Protein 6KJK (pdb70)

Organism: Porphyromonas gingivalis (strain ATCC 33277 / DSM 20709 / CIP 103683 / JCM 12257 / NCTC 11834 / 2561) (NCBI:txid431947)

Radius of gyration: 14.87 Å; Cα contacts (8 Å, |Δi|>4): 367; chains: 1; bounding box: 41×25×34 Å

Solvent-accessible surface area: 6978 Å² total; per-residue (Å²): 151,13,25,4,67,36,68,139,47,102,30,142,92,90,16,81,20,71,30,88,78,73,96,81,132,135,48,60,2,63,2,67,0,134,10,52,0,20,2,95,42,110,95,81,54,52,0,22,0,51,12,61,127,91,112,57,68,81,100,5,72,2,28,0,18,1,50,101,84,37,135,87,62,56,34,60,7,46,73,14,122,3,26,56,173,21,43,87,4,12,2,76,0,37,4,62,65,37,155,130,9,26,53,0,20,3,7,1,3,0,11,36,87,91,17,35,134,68,52,80,56,3,15,0,36,1,32,0,71,0,89,74,14,92

Structure (mmCIF, N/CA/C/O backbone):
data_6KJK
#
_entry.id   6KJK
#
_cell.length_a   67.300
_cell.length_b   43.220
_cell.length_c   48.590
_cell.angle_alpha   90.000
_cell.angle_beta   108.520
_cell.angle_gamma   90.000
#
_symmetry.space_group_name_H-M   'C 1 2 1'
#
loop_
_entity.id
_entity.type
_entity.pdbx_description
1 polymer 'N-terminal domain of PorA (28-171)'
2 water water
#
loop_
_atom_site.group_PDB
_atom_site.id
_atom_site.type_symbol
_atom_site.label_atom_id
_atom_site.label_alt_id
_atom_site.label_comp_id
_atom_site.label_asym_id
_atom_site.label_entity_id
_atom_site.label_seq_id
_atom_site.pdbx_PDB_ins_code
_atom_site.Cartn_x
_atom_site.Cartn_y
_atom_site.Cartn_z
_atom_site.occupancy
_atom_site.B_iso_or_equiv
_atom_site.auth_seq_id
_atom_site.auth_comp_id
_atom_site.auth_asym_id
_atom_site.auth_atom_id
_atom_site.pdbx_PDB_model_num
ATOM 1 N N . GLN A 1 4 ? 0.93342 13.85476 22.90568 1.000 22.58304 28 GLN A N 1
ATOM 2 C CA . GLN A 1 4 ? 1.17789 14.82446 21.83551 1.000 22.54044 28 GLN A CA 1
ATOM 3 C C . GLN A 1 4 ? 2.32956 15.77550 22.14392 1.000 16.82390 28 GLN A C 1
ATOM 4 O O . GLN A 1 4 ? 2.87763 16.38487 21.24685 1.000 18.61193 28 GLN A O 1
ATOM 10 N N . VAL A 1 5 ? 2.72130 15.89483 23.40969 1.000 15.94254 29 VAL A N 1
ATOM 11 C CA . VAL A 1 5 ? 3.87802 16.70238 23.79591 1.000 13.47640 29 VAL A CA 1
ATOM 12 C C . VAL A 1 5 ? 5.00600 15.74582 24.12733 1.000 12.23157 29 VAL A C 1
ATOM 13 O O . VAL A 1 5 ? 4.81461 14.81327 24.92254 1.000 15.53729 29 VAL A O 1
ATOM 17 N N . VAL A 1 6 ? 6.16701 15.95174 23.51589 1.000 12.14794 30 VAL A N 1
ATOM 18 C CA . VAL A 1 6 ? 7.32879 15.10105 23.72286 1.000 11.39402 30 VAL A CA 1
ATOM 19 C C . VAL A 1 6 ? 8.54471 15.96031 24.02796 1.000 11.71087 30 VAL A C 1
ATOM 20 O O . VAL A 1 6 ? 8.58267 17.16385 23.73934 1.000 11.41075 30 VAL A O 1
ATOM 24 N N . ILE A 1 7 ? 9.55276 15.31827 24.59465 1.000 9.95559 31 ILE A N 1
ATOM 25 C CA . ILE A 1 7 ? 10.86423 15.91096 24.79814 1.000 10.50428 31 ILE A CA 1
ATOM 26 C C . ILE A 1 7 ? 11.83264 15.20648 23.86588 1.000 11.41135 31 ILE A C 1
ATOM 27 O O . ILE A 1 7 ? 11.81112 13.97176 23.75487 1.000 12.04971 31 ILE A O 1
ATOM 32 N N . LYS A 1 8 ? 12.62414 15.98384 23.14653 1.000 11.23168 32 LYS A N 1
ATOM 33 C CA . LYS A 1 8 ? 13.61425 15.49008 22.21402 1.000 11.27794 32 LYS A CA 1
ATOM 34 C C . LYS A 1 8 ? 15.00055 15.85593 22.73048 1.000 10.99747 32 LYS A C 1
ATOM 35 O O . LYS A 1 8 ? 15.22214 16.98018 23.21002 1.000 12.13626 32 LYS A O 1
ATOM 41 N N . VAL A 1 9 ? 15.94142 14.92576 22.62316 1.000 10.63930 33 VAL A N 1
ATOM 42 C CA . VAL A 1 9 ? 17.33978 15.16908 22.95357 1.000 11.83141 33 VAL A CA 1
ATOM 43 C C . VAL A 1 9 ? 18.18233 14.70604 21.77993 1.000 15.31632 33 VAL A C 1
ATOM 44 O O . VAL A 1 9 ? 18.01260 13.58174 21.28550 1.000 14.14296 33 VAL A O 1
ATOM 48 N N . GLY A 1 10 ? 19.08483 15.56808 21.32432 1.000 14.98680 34 GLY A N 1
ATOM 49 C CA . GLY A 1 10 ? 19.83767 15.24219 20.11898 1.000 17.06052 34 GLY A CA 1
ATOM 50 C C . GLY A 1 10 ? 18.85563 15.03497 18.99352 1.000 14.79402 34 GLY A C 1
ATOM 51 O O . GLY A 1 10 ? 17.92766 15.81128 18.79540 1.000 15.24084 34 GLY A O 1
ATOM 52 N N . ASP A 1 11 ? 19.01350 13.94149 18.23381 1.000 15.10933 35 ASP A N 1
ATOM 53 C CA . ASP A 1 11 ? 18.09901 13.66115 17.13830 1.000 14.87104 35 ASP A CA 1
ATOM 54 C C . ASP A 1 11 ? 16.90084 12.80124 17.53517 1.000 13.30520 35 ASP A C 1
ATOM 55 O O . ASP A 1 11 ? 16.15781 12.38796 16.64948 1.000 13.29227 35 ASP A O 1
ATOM 60 N N . ALA A 1 12 ? 16.70068 12.50376 18.82457 1.000 12.54362 36 ALA A N 1
ATOM 61 C CA . ALA A 1 12 ? 15.76858 11.44595 19.22437 1.000 11.21767 36 ALA A CA 1
ATOM 62 C C . ALA A 1 12 ? 14.62429 11.99218 20.06622 1.000 10.13047 36 ALA A C 1
ATOM 63 O O . ALA A 1 12 ? 14.86031 12.70179 21.05988 1.000 11.56170 36 ALA A O 1
ATOM 65 N N . ILE A 1 13 ? 13.40539 11.57228 19.75845 1.000 10.91174 37 ILE A N 1
ATOM 66 C CA . ILE A 1 13 ? 12.26525 11.77931 20.64486 1.000 10.37872 37 ILE A CA 1
ATOM 67 C C . ILE A 1 13 ? 12.39246 10.82014 21.82462 1.000 10.93082 37 ILE A C 1
ATOM 68 O O . ILE A 1 13 ? 12.53107 9.60476 21.63940 1.000 11.45268 37 ILE A O 1
ATOM 73 N N . LEU A 1 14 ? 12.36788 11.34070 23.04225 1.000 10.42567 38 LEU A N 1
ATOM 74 C CA . LEU A 1 14 ? 12.45716 10.48033 24.21315 1.000 9.92120 38 LEU A CA 1
ATOM 75 C C . LEU A 1 14 ? 11.13083 9.79781 24.49767 1.000 9.45880 38 LEU A C 1
ATOM 76 O O . LEU A 1 14 ? 10.05486 10.37308 24.36639 1.000 10.44713 38 LEU A O 1
ATOM 81 N N . GLU A 1 15 ? 11.22259 8.54912 24.94463 1.000 12.42239 39 GLU A N 1
ATOM 82 C CA . GLU A 1 15 ? 10.03379 7.97970 25.56108 1.000 15.28679 39 GLU A CA 1
ATOM 83 C C . GLU A 1 15 ? 9.68747 8.77291 26.82037 1.000 14.71294 39 GLU A C 1
ATOM 84 O O . GLU A 1 15 ? 10.56153 9.36364 27.45566 1.000 15.25914 39 GLU A O 1
ATOM 90 N N . ASN A 1 16 ? 8.39493 8.82613 27.15555 1.000 17.42000 40 ASN A N 1
ATOM 91 C CA . ASN A 1 16 ? 8.01456 9.54735 28.35920 1.000 20.50750 40 ASN A CA 1
ATOM 92 C C . ASN A 1 16 ? 8.67264 8.90973 29.57099 1.000 17.943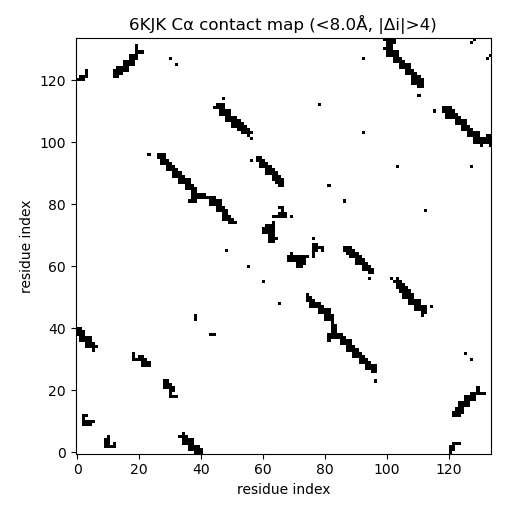91 40 ASN A C 1
ATOM 93 O O . ASN A 1 16 ? 8.90162 7.69922 29.60236 1.000 17.24691 40 ASN A O 1
ATOM 98 N N . ASN A 1 17 ? 9.03968 9.74628 30.54374 1.000 16.00472 41 ASN A N 1
ATOM 99 C CA . ASN A 1 17 ? 9.72451 9.34957 31.77039 1.000 17.65577 41 ASN A CA 1
ATOM 100 C C . ASN A 1 17 ? 11.11606 8.81192 31.53139 1.000 15.55413 41 ASN A C 1
ATOM 101 O O . ASN A 1 17 ? 11.69051 8.15911 32.41746 1.000 19.51846 41 ASN A O 1
ATOM 106 N N . ALA A 1 18 ? 11.68887 9.05712 30.34845 1.000 15.58600 42 ALA A N 1
ATOM 107 C CA . ALA A 1 18 ? 13.03129 8.60298 30.05593 1.000 14.75979 42 ALA A CA 1
ATOM 108 C C . ALA A 1 18 ? 14.02424 9.18549 31.05935 1.000 15.05969 42 ALA A C 1
ATOM 109 O O . ALA A 1 18 ? 13.80146 10.24788 31.65491 1.000 16.19284 42 ALA A O 1
ATOM 111 N N . THR A 1 19 ? 15.16272 8.52437 31.17718 1.000 15.83916 43 THR A N 1
ATOM 112 C CA . THR A 1 19 ? 16.28285 9.01595 31.96352 1.000 16.64856 43 THR A CA 1
ATOM 113 C C . THR A 1 19 ? 17.46258 9.29445 31.04067 1.000 17.89154 43 THR A C 1
ATOM 114 O O . THR A 1 19 ? 17.81158 8.45680 30.19459 1.000 19.78935 43 THR A O 1
ATOM 118 N N . VAL A 1 20 ? 18.02900 10.48424 31.16185 1.000 14.08104 44 VAL A N 1
ATOM 119 C CA . VAL A 1 20 ? 19.12973 10.97180 30.34749 1.000 16.36274 44 VAL A CA 1
ATOM 120 C C . VAL A 1 20 ? 20.30360 11.22784 31.27181 1.000 14.91238 44 VAL A C 1
ATOM 121 O O . VAL A 1 20 ? 20.18389 12.01302 32.23475 1.000 15.45537 44 VAL A O 1
ATOM 125 N N . ASP A 1 21 ? 21.43413 10.59302 30.98274 1.000 14.07162 45 ASP A N 1
ATOM 126 C CA . ASP A 1 21 ? 22.65158 10.77295 31.76534 1.000 15.67196 45 ASP A CA 1
ATOM 127 C C . ASP A 1 21 ? 23.57188 11.75497 31.05580 1.000 16.94556 45 ASP A C 1
ATOM 128 O O . ASP A 1 21 ? 23.86316 11.59379 29.86093 1.000 21.29828 45 ASP A O 1
ATOM 133 N N . ILE A 1 22 ? 23.99271 12.78146 31.75924 1.000 15.03083 46 ILE A N 1
ATOM 134 C CA . ILE A 1 22 ? 24.94204 13.76615 31.27842 1.000 13.31918 46 ILE A CA 1
ATOM 135 C C . ILE A 1 22 ? 26.22725 13.52409 32.06047 1.000 16.52687 46 ILE A C 1
ATOM 136 O O . ILE A 1 22 ? 26.18828 13.41197 33.29144 1.000 14.75957 46 ILE A O 1
ATOM 141 N N . THR A 1 23 ? 27.35202 13.40298 31.35905 1.000 16.52339 47 THR A N 1
ATOM 142 C CA . THR A 1 23 ? 28.64367 13.19008 31.99217 1.000 15.80565 47 THR A CA 1
ATOM 143 C C . THR A 1 23 ? 29.64245 14.28727 31.68594 1.000 15.94260 47 THR A C 1
ATOM 144 O O . THR A 1 23 ? 30.62961 14.41653 32.40065 1.000 17.46975 47 THR A O 1
ATOM 148 N N . ALA A 1 24 ? 29.43139 15.07334 30.63706 1.000 16.04118 48 ALA A N 1
ATOM 149 C CA . ALA A 1 24 ? 30.41311 16.08723 30.30567 1.000 17.31700 48 ALA A CA 1
ATOM 150 C C . ALA A 1 24 ? 30.32389 17.24989 31.28662 1.000 17.00519 48 ALA A C 1
ATOM 151 O O . ALA A 1 24 ? 29.22799 17.64197 31.69915 1.000 15.99065 48 ALA A O 1
ATOM 153 N N . PHE A 1 25 ? 31.47236 17.81190 31.64529 1.000 16.96803 49 PHE A N 1
ATOM 154 C CA . PHE A 1 25 ? 31.51156 19.01354 32.46823 1.000 17.23046 49 PHE A CA 1
ATOM 155 C C . PHE A 1 25 ? 32.59797 19.94854 31.95053 1.000 23.31797 49 PHE A C 1
ATOM 156 O O . PHE A 1 25 ? 33.58140 19.51242 31.33914 1.000 24.29960 49 PHE A O 1
ATOM 164 N N . THR A 1 26 ? 32.40972 21.24025 32.18042 1.000 21.56155 50 THR A N 1
ATOM 165 C CA . THR A 1 26 ? 33.44784 22.22710 31.92209 1.000 25.56439 50 THR A CA 1
ATOM 166 C C . THR A 1 26 ? 33.81694 22.91160 33.23340 1.000 27.83945 50 THR A C 1
ATOM 167 O O . THR A 1 26 ? 33.02096 22.95242 34.17783 1.000 24.16530 50 THR A O 1
ATOM 171 N N . THR A 1 27 ? 35.04763 23.41798 33.31042 1.000 28.35540 51 THR A N 1
ATOM 172 C CA . THR A 1 27 ? 35.60999 23.92456 34.55427 1.000 28.76492 51 THR A CA 1
ATOM 173 C C . THR A 1 27 ? 35.95726 25.39359 34.38453 1.000 32.65775 51 THR A C 1
ATOM 174 O O . THR A 1 27 ? 36.53551 25.78635 33.36717 1.000 33.32840 51 THR A O 1
ATOM 178 N N . GLU A 1 28 ? 35.60672 26.20242 35.38132 1.000 37.18637 52 GLU A N 1
ATOM 179 C CA . GLU A 1 28 ? 35.94954 27.62230 35.36109 1.000 39.29048 52 GLU A CA 1
ATOM 180 C C . GLU A 1 28 ? 35.93925 28.14322 36.78965 1.000 47.25916 52 GLU A C 1
ATOM 181 O O . GLU A 1 28 ? 34.89838 28.10343 37.45716 1.000 42.07937 52 GLU A O 1
ATOM 187 N N . ASP A 1 29 ? 37.09561 28.60879 37.26387 1.000 47.20614 53 ASP A N 1
ATOM 188 C CA . ASP A 1 29 ? 37.18277 29.31233 38.54177 1.000 48.96734 53 ASP A CA 1
ATOM 189 C C . ASP A 1 29 ? 36.80565 28.40178 39.71188 1.000 45.48400 53 ASP A C 1
ATOM 190 O O . ASP A 1 29 ? 36.09209 28.80459 40.63232 1.000 48.41453 53 ASP A O 1
ATOM 195 N N . GLY A 1 30 ? 37.27949 27.15755 39.67740 1.000 39.24879 54 GLY A N 1
ATOM 196 C CA . GLY A 1 30 ? 36.95080 26.23182 40.74523 1.000 37.89930 54 GLY A CA 1
ATOM 197 C C . GLY A 1 30 ? 35.51717 25.74493 40.76555 1.000 30.71683 54 GLY A C 1
ATOM 198 O O . GLY A 1 30 ? 35.13932 25.01909 41.69453 1.000 30.42746 54 GLY A O 1
ATOM 199 N N . THR A 1 31 ? 34.71283 26.10384 39.76346 1.000 34.18141 55 THR A N 1
ATOM 200 C CA . THR A 1 31 ? 33.32736 25.66359 39.64418 1.000 26.87974 55 THR A CA 1
ATOM 201 C C . THR A 1 31 ? 33.15350 24.83674 38.37446 1.000 26.26058 55 THR A C 1
ATOM 202 O O . THR A 1 31 ? 33.67770 25.19450 37.31516 1.000 28.32592 55 THR A O 1
ATOM 206 N N . GLU A 1 32 ? 32.43183 23.71634 38.49137 1.000 23.13679 56 GLU A N 1
ATOM 207 C CA . GLU A 1 32 ? 32.09615 22.85282 37.36622 1.000 17.96395 56 GLU A CA 1
ATOM 208 C C . GLU A 1 32 ? 30.70903 23.20188 36.84911 1.000 16.62411 56 GLU A C 1
ATOM 209 O O . GLU A 1 32 ? 29.83007 23.59623 37.62449 1.000 16.95985 56 GLU A O 1
ATOM 215 N N . GLU A 1 33 ? 30.50197 23.01597 35.55021 1.000 16.58481 57 GLU A N 1
ATOM 216 C CA . GLU A 1 33 ? 29.18083 23.19221 34.95502 1.000 16.73052 57 GLU A CA 1
ATOM 217 C C . G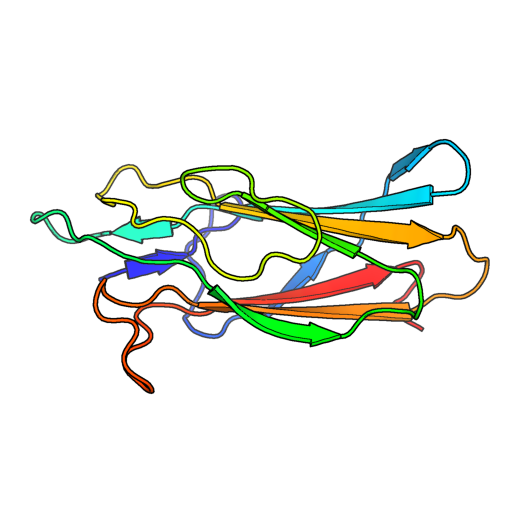LU A 1 33 ? 28.87335 21.98840 34.08715 1.000 15.72881 57 GLU A C 1
ATOM 218 O O . GLU A 1 33 ? 29.72222 21.55861 33.29645 1.000 16.90608 57 GLU A O 1
ATOM 224 N N . MET A 1 34 ? 27.67377 21.43082 34.24611 1.000 12.86474 58 MET A N 1
ATOM 225 C CA . MET A 1 34 ? 27.15316 20.38172 33.38656 1.000 12.80982 58 MET A CA 1
ATOM 226 C C . MET A 1 34 ? 25.83975 20.87234 32.80560 1.000 12.39109 58 MET A C 1
ATOM 227 O O . MET A 1 34 ? 25.10945 21.63207 33.45321 1.000 12.92354 58 MET A O 1
ATOM 232 N N . LYS A 1 35 ? 25.52323 20.46599 31.57803 1.000 11.93359 59 LYS A N 1
ATOM 233 C CA . LYS A 1 35 ? 24.34216 21.01787 30.92325 1.000 11.88832 59 LYS A CA 1
ATOM 234 C C . LYS A 1 35 ? 23.55851 19.95561 30.18580 1.000 13.40767 59 LYS A C 1
ATOM 235 O O . LYS A 1 35 ? 24.12202 19.20914 29.37689 1.000 15.47481 59 LYS A O 1
ATOM 241 N N . PHE A 1 36 ? 22.25568 19.91801 30.42854 1.000 11.06570 60 PHE A N 1
ATOM 242 C CA . PHE A 1 36 ? 21.30148 19.16019 29.63127 1.000 12.00689 60 PHE A CA 1
ATOM 243 C C . PHE A 1 36 ? 20.64259 20.09635 28.63753 1.000 10.86456 60 PHE A C 1
ATOM 244 O O . PHE A 1 36 ? 20.27739 21.22647 28.97642 1.000 10.94116 60 PHE A O 1
ATOM 252 N N . LYS A 1 37 ? 20.50670 19.62620 27.40084 1.000 11.25917 61 LYS A N 1
ATOM 253 C CA . LYS A 1 37 ? 19.85255 20.39172 26.34979 1.000 11.07680 61 LYS A CA 1
ATOM 254 C C . LYS A 1 37 ? 18.86049 19.50014 25.62236 1.000 10.14607 61 LYS A C 1
ATOM 255 O O . LYS A 1 37 ? 19.18196 18.35940 25.26909 1.000 12.24682 61 LYS A O 1
ATOM 261 N N . GLY A 1 38 ? 17.68090 20.02818 25.36554 1.000 9.83675 62 GLY A N 1
ATOM 262 C CA . GLY A 1 38 ? 16.69741 19.30714 24.59823 1.000 11.61586 62 GLY A CA 1
ATOM 263 C C . GLY A 1 38 ? 15.68691 20.27527 24.03643 1.000 10.58549 62 GLY A C 1
ATOM 264 O O . GLY A 1 38 ? 15.91672 21.49172 23.98692 1.000 10.21218 62 GLY A O 1
ATOM 265 N N . MET A 1 39 ? 14.57748 19.72982 23.56999 1.000 11.26633 63 MET A N 1
ATOM 266 C CA A MET A 1 39 ? 13.49564 20.49680 22.96541 0.560 10.69934 63 MET A CA 1
ATOM 267 C CA B MET A 1 39 ? 13.49828 20.51286 22.99774 0.440 10.69297 63 MET A CA 1
ATOM 268 C C . MET A 1 39 ? 12.17797 19.93386 23.47170 1.000 12.85253 63 MET A C 1
ATOM 269 O O . MET A 1 39 ? 12.03522 18.70286 23.58512 1.000 15.21147 63 MET A O 1
ATOM 278 N N . VAL A 1 40 ? 11.21199 20.79493 23.75604 1.000 10.95520 64 VAL A N 1
ATOM 279 C CA . VAL A 1 40 ? 9.83911 20.36839 24.03082 1.000 10.88742 64 VAL A CA 1
ATOM 280 C C . VAL A 1 40 ? 9.03079 20.62254 22.76710 1.000 10.41386 64 VAL A C 1
ATOM 281 O O . VAL A 1 40 ? 8.98553 21.75646 22.26456 1.000 12.22533 64 VAL A O 1
ATOM 285 N N . ILE A 1 41 ? 8.37519 19.57568 22.25618 1.000 11.40888 65 ILE A N 1
ATOM 286 C CA . ILE A 1 41 ? 7.68722 19.63480 20.96836 1.000 12.03077 65 ILE A CA 1
ATOM 287 C C . ILE A 1 41 ? 6.22570 19.30687 21.17380 1.000 12.38324 65 ILE A C 1
ATOM 288 O O . ILE A 1 41 ? 5.90461 18.31567 21.82637 1.000 13.21320 65 ILE A O 1
ATOM 293 N N . ASN A 1 42 ? 5.34099 20.11265 20.61045 1.000 13.25631 66 ASN A N 1
ATOM 294 C CA . ASN A 1 42 ? 3.92370 19.796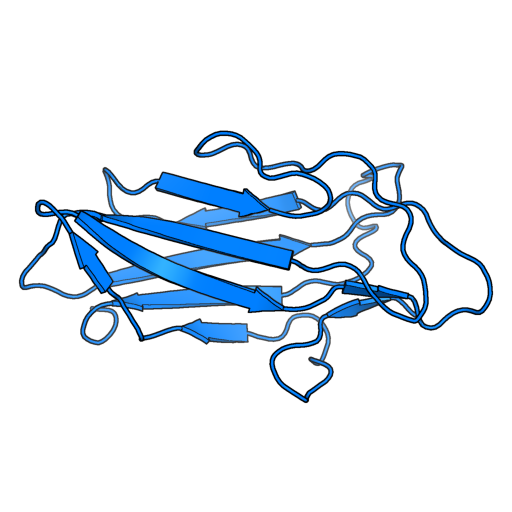59 20.58950 1.000 12.71011 66 ASN A CA 1
ATOM 295 C C . ASN A 1 42 ? 3.60917 19.27309 19.19409 1.000 16.36398 66 ASN A C 1
ATOM 296 O O . ASN A 1 42 ? 3.72309 20.02031 18.21632 1.000 15.00820 66 ASN A O 1
ATOM 301 N N . GLN A 1 43 ? 3.20260 18.00844 19.10092 1.000 13.96531 67 GLN A N 1
ATOM 302 C CA . GLN A 1 43 ? 2.97578 17.36048 17.81286 1.000 15.68463 67 GLN A CA 1
ATOM 303 C C . GLN A 1 43 ? 1.57609 17.59976 17.25598 1.000 19.22683 67 GLN A C 1
ATOM 304 O O . GLN A 1 43 ? 1.29586 17.18626 16.12545 1.000 22.06409 67 GLN A O 1
ATOM 310 N N . SER A 1 44 ? 0.69838 18.25191 17.99991 1.000 19.04593 68 SER A N 1
ATOM 311 C CA . SER A 1 44 ? -0.63763 18.58577 17.52003 1.000 23.00863 68 SER A CA 1
ATOM 312 C C . SER A 1 44 ? -0.61082 19.80188 16.59954 1.000 19.46478 68 SER A C 1
ATOM 313 O O . SER A 1 44 ? 0.26804 20.66519 16.67104 1.000 26.02303 68 SER A O 1
ATOM 316 N N . ALA A 1 45 ? -1.61222 19.86473 15.71222 1.000 28.79867 69 ALA A N 1
ATOM 317 C CA . ALA A 1 45 ? -1.76351 21.03497 14.85857 1.000 29.86819 69 ALA A CA 1
ATOM 318 C C . ALA A 1 45 ? -2.13420 22.28075 15.65341 1.000 30.75749 69 ALA A C 1
ATOM 319 O O . ALA A 1 45 ? -1.90088 23.40009 15.17979 1.000 32.56731 69 ALA A O 1
ATOM 321 N N . THR A 1 46 ? -2.68985 22.10910 16.84915 1.000 23.90628 70 THR A N 1
ATOM 322 C CA . THR A 1 46 ? -3.15945 23.21332 17.66793 1.000 20.99814 70 THR A CA 1
ATOM 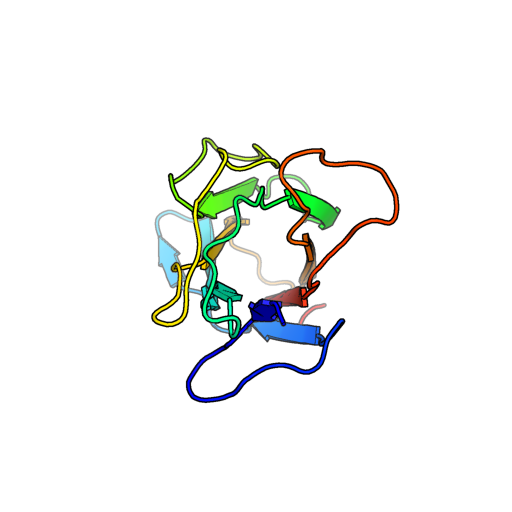323 C C . THR A 1 46 ? -2.08703 23.56187 18.69506 1.000 20.37343 70 THR A C 1
ATOM 324 O O . THR A 1 46 ? -1.63934 22.66368 19.41910 1.000 20.46058 70 THR A O 1
ATOM 328 N N . PRO A 1 47 ? -1.62351 24.80895 18.77213 1.000 19.08200 71 PRO A N 1
ATOM 329 C CA . PRO A 1 47 ? -0.65229 25.17679 19.81633 1.000 17.67684 71 PRO A CA 1
ATOM 330 C C . PRO A 1 47 ? -1.23673 24.98100 21.20149 1.000 16.02990 71 PRO A C 1
ATOM 331 O O . PRO A 1 47 ? -2.45022 25.01523 21.39985 1.000 19.58229 71 PRO A O 1
ATOM 335 N N . ILE A 1 48 ? -0.34929 24.74000 22.17271 1.000 14.90195 72 ILE A N 1
ATOM 336 C CA . ILE A 1 48 ? -0.74899 24.54873 23.55920 1.000 16.30395 72 ILE A CA 1
ATOM 337 C C . ILE A 1 48 ? 0.14629 25.40626 24.44211 1.000 15.20966 72 ILE A C 1
ATOM 338 O O . ILE A 1 48 ? 1.34665 25.55473 24.17763 1.000 16.69278 72 ILE A O 1
ATOM 343 N N . ASN A 1 49 ? -0.43313 25.96949 25.48920 1.000 13.76966 73 ASN A N 1
ATOM 344 C CA . ASN A 1 49 ? 0.33252 26.70375 26.48201 1.000 12.77106 73 ASN A CA 1
ATOM 345 C C . ASN A 1 49 ? 0.72703 25.76499 27.60390 1.000 14.04202 73 ASN A C 1
ATOM 346 O O . ASN A 1 49 ? -0.11904 25.05505 28.16009 1.000 16.10839 73 ASN A O 1
ATOM 351 N N . VAL A 1 50 ? 2.01003 25.75223 27.92834 1.000 11.96289 74 VAL A N 1
ATOM 352 C CA . VAL A 1 50 ? 2.53782 24.86940 28.95572 1.000 13.28084 74 VAL A CA 1
ATOM 353 C C . VAL A 1 50 ? 3.40833 25.65398 29.93005 1.000 12.58823 74 VAL A C 1
ATOM 354 O O . VAL A 1 50 ? 3.84317 26.77774 29.66482 1.000 12.22602 74 VAL A O 1
ATOM 358 N N . ILE A 1 51 ? 3.68613 25.02383 31.07343 1.000 13.74647 75 ILE A N 1
ATOM 359 C CA . ILE A 1 51 ? 4.70172 25.50194 32.00143 1.000 13.72749 75 ILE A CA 1
ATOM 360 C C . ILE A 1 51 ? 5.66691 24.35155 32.24601 1.000 14.11149 75 ILE A C 1
ATOM 361 O O . ILE A 1 51 ? 5.22924 23.19294 32.36154 1.000 16.74759 75 ILE A O 1
ATOM 366 N N . GLY A 1 52 ? 6.94892 24.65748 32.30430 1.000 11.30599 76 GLY A N 1
ATOM 367 C CA . GLY A 1 52 ? 7.98073 23.65896 32.61419 1.000 11.79893 76 GLY A CA 1
ATOM 368 C C . GLY A 1 52 ? 8.39804 23.79936 34.06924 1.000 11.56922 76 GLY A C 1
ATOM 369 O O . GLY A 1 52 ? 8.56090 24.90961 34.56204 1.000 11.87573 76 GLY A O 1
ATOM 370 N N . LYS A 1 53 ? 8.51356 22.66138 34.75007 1.000 11.43145 77 LYS A N 1
ATOM 371 C CA . LYS A 1 53 ? 8.85419 22.65674 36.17099 1.000 11.71817 77 LYS A CA 1
ATOM 372 C C . LYS A 1 53 ? 9.92400 21.62806 36.45763 1.000 9.98621 77 LYS A C 1
ATOM 373 O O . LYS A 1 53 ? 9.84115 20.48133 35.99873 1.000 10.54369 77 LYS A O 1
ATOM 379 N N . ILE A 1 54 ? 10.89281 22.03293 37.26841 1.000 9.86335 78 ILE A N 1
ATOM 380 C CA . ILE A 1 54 ? 11.74020 21.06590 37.94703 1.000 9.94542 78 ILE A CA 1
ATOM 381 C C . ILE A 1 54 ? 10.94921 20.54937 39.14107 1.000 9.79455 78 ILE A C 1
ATOM 382 O O . ILE A 1 54 ? 10.64453 21.30479 40.06277 1.000 11.25752 78 ILE A O 1
ATOM 387 N N . THR A 1 55 ? 10.59024 19.27376 39.11270 1.000 10.42335 79 THR A N 1
ATOM 388 C CA . THR A 1 55 ? 9.70700 18.69794 40.12176 1.000 12.02189 79 THR A CA 1
ATOM 389 C C . THR A 1 55 ? 10.46626 17.92062 41.18934 1.000 12.09698 79 THR A C 1
ATOM 390 O O . THR A 1 55 ? 9.87530 17.59451 42.23223 1.000 13.76171 79 THR A O 1
ATOM 394 N N . LYS A 1 56 ? 11.73587 17.59188 40.95169 1.000 10.68610 80 LYS A N 1
ATOM 395 C CA . LYS A 1 56 ? 12.60150 16.93700 41.93395 1.000 13.39596 80 LYS A CA 1
ATOM 396 C C . LYS A 1 56 ? 14.00421 17.45167 41.68838 1.000 12.01671 80 LYS A C 1
ATOM 397 O O . LYS A 1 56 ? 14.40417 17.61226 40.52438 1.000 11.72863 80 LYS A O 1
ATOM 403 N N . GLN A 1 57 ? 14.75740 17.69746 42.76616 1.000 11.32239 81 GLN A N 1
ATOM 404 C CA . GLN A 1 57 ? 16.11482 18.20255 42.63757 1.000 11.18680 81 GLN A CA 1
ATOM 405 C C . GLN A 1 57 ? 16.99958 17.59431 43.72127 1.000 12.56572 81 GLN A C 1
ATOM 406 O O . GLN A 1 57 ? 16.69139 17.65553 44.92167 1.000 14.67201 81 GLN A O 1
ATOM 412 N N . GLU A 1 58 ? 18.10448 17.01745 43.32150 1.000 10.52307 82 GLU A N 1
ATOM 413 C CA . GLU A 1 58 ? 19.07398 16.40769 44.23478 1.000 11.40300 82 GLU A CA 1
ATOM 414 C C . GLU A 1 58 ? 20.44371 16.90995 43.83015 1.000 12.27926 82 GLU A C 1
ATOM 415 O O . GLU A 1 58 ? 20.86384 16.70097 42.67586 1.000 12.18000 82 GLU A O 1
ATOM 421 N N . MET A 1 59 ? 21.12482 17.58677 44.73023 1.000 10.77466 83 MET A N 1
ATOM 422 C CA . MET A 1 59 ? 22.37940 18.25008 44.41585 1.000 12.52555 83 MET A CA 1
ATOM 423 C C . MET A 1 59 ? 23.36193 18.04502 45.55228 1.000 11.11224 83 MET A C 1
ATOM 424 O O . MET A 1 59 ? 22.98035 17.87003 46.71768 1.000 13.25629 83 MET A O 1
ATOM 429 N N . ILE A 1 60 ? 24.63060 18.13591 45.22348 1.000 11.86307 84 ILE A N 1
ATOM 430 C CA . ILE A 1 60 ? 25.63880 18.32102 46.26572 1.000 14.14583 84 ILE A CA 1
ATOM 431 C C . ILE A 1 60 ? 25.42770 19.68344 46.93620 1.000 15.63772 84 ILE A C 1
ATOM 432 O O . ILE A 1 60 ? 24.74509 20.57533 46.43912 1.000 16.60746 84 ILE A O 1
ATOM 437 N N . GLY A 1 61 ? 25.97027 19.82039 48.15158 1.000 14.90076 85 GLY A N 1
ATOM 438 C CA . GLY A 1 61 ? 25.52011 20.88688 49.05410 1.000 20.99183 85 GLY A CA 1
ATOM 439 C C . GLY A 1 61 ? 25.47270 22.29121 48.46157 1.000 19.90845 85 GLY A C 1
ATOM 440 O O . GLY A 1 61 ? 24.46655 23.00086 48.57138 1.000 23.72684 85 GLY A O 1
ATOM 441 N N . ASP A 1 62 ? 26.57577 22.73978 47.87654 1.000 17.10605 86 ASP A N 1
ATOM 442 C CA . ASP A 1 62 ? 26.63781 24.06233 47.25736 1.000 18.66866 86 ASP A CA 1
ATOM 443 C C . ASP A 1 62 ? 26.37572 24.03317 45.74756 1.000 17.61071 86 ASP A C 1
ATOM 444 O O . ASP A 1 62 ? 26.80574 24.94518 45.03476 1.000 20.26055 86 ASP A O 1
ATOM 449 N N . GLY A 1 63 ? 25.69314 23.02660 45.25521 1.000 14.78703 87 GLY A N 1
ATOM 450 C CA . GLY A 1 63 ? 25.26907 23.06210 43.87122 1.000 12.22251 87 GLY A CA 1
ATOM 451 C C . GLY A 1 63 ? 24.10943 24.00179 43.66149 1.000 13.30139 87 GLY A C 1
ATOM 452 O O . GLY A 1 63 ? 23.32655 24.26174 44.56394 1.000 14.02292 87 GLY A O 1
ATOM 453 N N . HIS A 1 64 ? 23.95443 24.46551 42.42213 1.000 12.49105 88 HIS A N 1
ATOM 454 C CA . HIS A 1 64 ? 22.81063 25.25662 42.00242 1.000 11.74447 88 HIS A CA 1
ATOM 455 C C . HIS A 1 64 ? 22.41433 24.81061 40.60735 1.000 11.67129 88 HIS A C 1
ATOM 456 O O . HIS A 1 64 ? 23.22826 24.26232 39.85215 1.000 12.21351 88 HIS A O 1
ATOM 463 N N . PHE A 1 65 ? 21.15562 25.02292 40.26317 1.000 10.70655 89 PHE A N 1
ATOM 464 C CA . PHE A 1 65 ? 20.71262 24.73584 38.90388 1.000 10.03175 89 PHE A CA 1
ATOM 465 C C . PHE A 1 65 ? 20.13509 25.98388 38.26353 1.000 10.09555 89 PHE A C 1
ATOM 466 O O . PHE A 1 65 ? 19.75449 26.94766 38.94359 1.000 12.24224 89 PHE A O 1
ATOM 474 N N . ALA A 1 66 ? 20.02233 25.96163 36.93999 1.000 9.82767 90 ALA A N 1
ATOM 475 C CA . ALA A 1 66 ? 19.46906 27.08188 36.17267 1.000 11.24559 90 ALA A CA 1
ATOM 476 C C . ALA A 1 66 ? 18.68096 26.49144 35.02115 1.000 10.20192 90 ALA A C 1
ATOM 477 O O . ALA A 1 66 ? 19.24231 25.82202 34.14684 1.000 10.58307 90 ALA A O 1
ATOM 479 N N . LEU A 1 67 ? 17.38958 26.72480 35.03965 1.000 8.57989 91 LEU A N 1
ATOM 480 C CA . LEU A 1 67 ? 16.46096 26.25916 34.01578 1.000 9.73005 91 LEU A CA 1
ATOM 481 C C . LEU A 1 67 ? 16.27074 27.32021 32.94200 1.000 10.61721 91 LEU A C 1
ATOM 482 O O . LEU A 1 67 ? 16.01308 28.48840 33.25154 1.000 11.56816 91 LEU A O 1
ATOM 487 N N . CYS A 1 68 ? 16.33516 26.91853 31.67393 1.000 9.36489 92 CYS A N 1
ATOM 488 C CA . CYS A 1 68 ? 15.92664 27.79244 30.58249 1.000 9.72591 92 CYS A CA 1
ATOM 489 C C . CYS A 1 68 ? 14.81100 27.10802 29.81635 1.000 10.33754 92 CYS A C 1
ATOM 490 O O . CYS A 1 68 ? 15.01721 26.04177 29.23605 1.000 11.09325 92 CYS A O 1
ATOM 493 N N . PHE A 1 69 ? 13.64078 27.72218 29.79049 1.000 9.59440 93 PHE A N 1
ATOM 494 C CA . PHE A 1 69 ? 12.53327 27.22680 28.97824 1.000 9.85146 93 PHE A CA 1
ATOM 495 C C . PHE A 1 69 ? 11.62194 28.42363 28.76160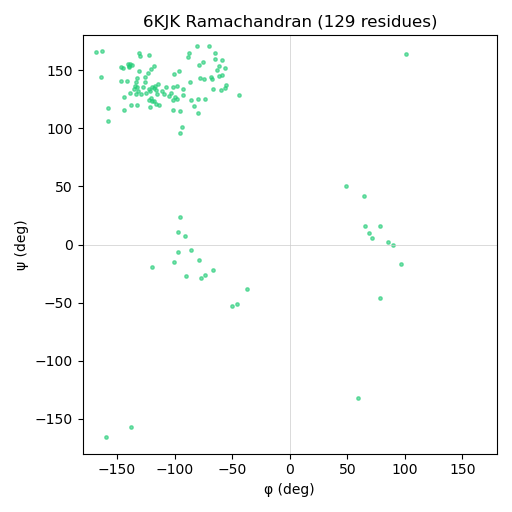 1.000 10.70627 93 PHE A C 1
ATOM 496 O O . PHE A 1 69 ? 10.97745 28.87362 29.71565 1.000 11.88302 93 PHE A O 1
ATOM 504 N N . GLY A 1 70 ? 11.61383 28.97613 27.56018 1.000 11.70170 94 GLY A N 1
ATOM 505 C CA . GLY A 1 70 ? 10.91733 30.24439 27.30309 1.000 12.29274 94 GLY A CA 1
ATOM 506 C C . GLY A 1 70 ? 11.71830 31.43449 27.79069 1.000 11.67530 94 GLY A C 1
ATOM 507 O O . GLY A 1 70 ? 11.91312 32.39174 27.03223 1.000 13.25959 94 GLY A O 1
ATOM 508 N N . GLN A 1 71 ? 12.25634 31.35141 28.99996 1.000 11.78387 95 GLN A N 1
ATOM 509 C CA . GLN A 1 71 ? 13.15327 32.34095 29.57454 1.000 11.11812 95 GLN A CA 1
ATOM 510 C C . GLN A 1 71 ? 14.17051 31.58386 30.42349 1.000 11.10958 95 GLN A C 1
ATOM 511 O O . GLN A 1 71 ? 13.87125 30.50864 30.96091 1.000 12.06427 95 GLN A O 1
ATOM 517 N N . CYS A 1 72 ? 15.36259 32.12787 30.56931 1.000 11.52337 96 CYS A N 1
ATOM 518 C CA . CYS A 1 72 ? 16.32970 31.58317 31.51812 1.000 12.06191 96 CYS A CA 1
ATOM 519 C C . CYS A 1 72 ? 16.02321 32.14839 32.88916 1.000 13.90271 96 CYS A C 1
ATOM 520 O O . CYS A 1 72 ? 16.07362 33.37114 33.09048 1.000 15.21578 96 CYS A O 1
ATOM 523 N N . MET A 1 73 ? 15.71523 31.27544 33.83946 1.000 11.62169 97 MET A N 1
ATOM 524 C CA . MET A 1 73 ? 15.32375 31.67802 35.18172 1.000 13.04361 97 MET A CA 1
ATOM 525 C C . MET A 1 73 ? 16.54267 31.83633 36.08949 1.000 13.52543 97 MET A C 1
ATOM 526 O O . MET A 1 73 ? 17.63429 31.35627 35.80501 1.000 13.81362 97 MET A O 1
ATOM 531 N N . LEU A 1 74 ? 16.33938 32.55806 37.19069 1.000 13.45407 98 LEU A N 1
ATOM 532 C CA . LEU A 1 74 ? 17.40478 32.77546 38.14405 1.000 13.67837 98 LEU A CA 1
ATOM 533 C C . LEU A 1 74 ? 17.82402 31.45193 38.79041 1.000 12.91519 98 LEU A C 1
ATOM 534 O O . LEU A 1 74 ? 17.07711 30.45812 38.74283 1.000 12.54435 98 LEU A O 1
ATOM 539 N N . PRO A 1 75 ? 18.98386 31.42297 39.45811 1.000 13.10885 99 PRO A N 1
ATOM 540 C CA . PRO A 1 75 ? 19.45973 30.15976 40.03246 1.000 13.70091 99 PRO A CA 1
ATOM 541 C C . PRO A 1 75 ? 18.43425 29.56125 40.97922 1.000 13.22205 99 PRO A C 1
ATOM 542 O O . PRO A 1 75 ? 17.82372 30.25450 41.80593 1.000 13.80316 99 PRO A O 1
ATOM 546 N N . ASN A 1 76 ? 18.22085 28.26376 40.84114 1.000 11.24497 100 ASN A N 1
ATOM 547 C CA . ASN A 1 76 ? 17.35197 27.46190 41.69096 1.000 11.72140 100 ASN A CA 1
ATOM 548 C C . ASN A 1 76 ? 15.87278 27.77885 41.54355 1.000 13.34372 100 ASN A C 1
ATOM 549 O O . ASN A 1 76 ? 15.06414 27.28715 42.33195 1.000 15.31070 100 ASN A O 1
ATOM 554 N N . VAL A 1 77 ? 15.48119 28.58029 40.55729 1.000 11.33821 101 VAL A N 1
ATOM 555 C CA . VAL A 1 77 ? 14.06531 28.80377 40.30050 1.000 12.26353 101 VAL A CA 1
ATOM 556 C C . VAL A 1 77 ? 13.52586 27.60938 39.51617 1.000 11.61920 101 VAL A C 1
ATOM 557 O O . VAL A 1 77 ? 14.02616 27.28050 38.43337 1.000 12.30207 101 VAL A O 1
ATOM 561 N N . SER A 1 78 ? 12.48104 26.98158 40.01616 1.000 11.44379 102 SER A N 1
ATOM 562 C CA . SER A 1 78 ? 12.06578 25.69212 39.48699 1.000 10.80229 102 SER A CA 1
ATOM 563 C C . SER A 1 78 ? 10.93825 25.75631 38.47153 1.000 12.30034 102 SER A C 1
ATOM 564 O O . SER A 1 78 ? 10.59984 24.71790 37.90840 1.000 13.86605 102 SER A O 1
ATOM 567 N N . VAL A 1 79 ? 10.32505 26.91229 38.22908 1.000 10.92221 103 VAL A N 1
ATOM 568 C CA . VAL A 1 79 ? 9.15387 27.01335 37.36185 1.000 13.81070 103 VAL A CA 1
ATOM 569 C C . VAL A 1 79 ? 9.43106 28.03959 36.27052 1.000 12.99673 103 VAL A C 1
ATOM 570 O O . VAL A 1 79 ? 9.88558 29.15776 36.55563 1.000 12.46746 103 VAL A O 1
ATOM 574 N N . SER A 1 80 ? 9.17447 27.65228 35.02614 1.000 10.82735 104 SER A N 1
ATOM 575 C CA . SER A 1 80 ? 9.31363 28.53183 33.88660 1.000 11.27076 104 SER A CA 1
ATOM 576 C C . SER A 1 80 ? 8.09291 29.43579 33.75334 1.000 10.66635 104 SER A C 1
ATOM 577 O O . SER A 1 80 ? 7.04988 29.20997 34.36287 1.000 12.52419 104 SER A O 1
ATOM 580 N N . PRO A 1 81 ? 8.16826 30.42667 32.86138 1.000 12.18891 105 PRO A N 1
ATOM 581 C CA . PRO A 1 81 ? 6.94677 31.13842 32.44805 1.000 12.72429 105 PRO A CA 1
ATOM 582 C C . PRO A 1 81 ? 6.07253 30.22499 31.60552 1.000 11.83956 105 PRO A C 1
ATOM 583 O O . PRO A 1 81 ? 6.47905 29.15079 31.16379 1.000 12.84020 105 PRO A O 1
ATOM 587 N N . VAL A 1 82 ? 4.85385 30.69079 31.33251 1.000 11.05742 106 VAL A N 1
ATOM 588 C CA . VAL A 1 82 ? 3.99881 30.01804 30.36672 1.000 11.93424 106 VAL A CA 1
ATOM 589 C C . VAL A 1 82 ? 4.62810 30.16770 28.99213 1.000 11.19711 106 VAL A C 1
ATOM 590 O O . VAL A 1 82 ? 5.02549 31.26945 28.59069 1.000 11.81297 106 VAL A O 1
ATOM 594 N N . VAL A 1 83 ? 4.69349 29.06250 28.25344 1.000 11.15190 107 VAL A N 1
ATOM 595 C CA . VAL A 1 83 ? 5.27168 29.02112 26.91249 1.000 11.03403 107 VAL A CA 1
ATOM 596 C C . VAL A 1 83 ? 4.25602 28.38445 25.98459 1.000 12.04103 107 VAL A C 1
ATOM 597 O O . VAL A 1 83 ? 3.63544 27.38132 26.34613 1.000 12.88480 107 VAL A O 1
ATOM 601 N N . GLU A 1 84 ? 4.06541 28.96199 24.79618 1.000 11.09562 108 GLU A N 1
ATOM 602 C CA . GLU A 1 84 ? 3.17457 28.39782 23.78076 1.000 12.51350 108 GLU A CA 1
ATOM 603 C C . GLU A 1 84 ? 4.01365 27.55640 22.82585 1.000 15.61939 108 GLU A C 1
ATOM 604 O O . GLU A 1 84 ? 4.78604 28.11909 22.02913 1.000 16.61235 108 GLU A O 1
ATOM 610 N N . VAL A 1 85 ? 3.76520 26.23071 22.81144 1.000 14.04335 109 VAL A N 1
ATOM 611 C CA A VAL A 1 85 ? 4.60035 25.29876 22.06347 0.514 15.38927 109 VAL A CA 1
ATOM 612 C CA B VAL A 1 85 ? 4.58768 25.26350 22.09422 0.486 15.38690 109 VAL A CA 1
ATOM 613 C C . VAL A 1 85 ? 3.82699 24.73709 20.87516 1.000 16.16046 109 VAL A C 1
ATOM 614 O O . VAL A 1 85 ? 2.61897 24.50589 20.94691 1.000 14.53800 109 VAL A O 1
ATOM 621 N N . GLY A 1 86 ? 4.56696 24.50207 19.79271 1.000 15.78048 110 GLY A N 1
ATOM 622 C CA . GLY A 1 86 ? 4.06558 23.87813 18.58330 1.000 17.59184 110 GLY A CA 1
ATOM 623 C C . GLY A 1 86 ? 5.05512 22.86668 18.02374 1.000 16.45282 110 GLY A C 1
ATOM 624 O O . GLY A 1 86 ? 5.91292 22.31679 18.74547 1.000 16.79669 110 GLY A O 1
ATOM 625 N N . GLY A 1 87 ? 4.93822 22.60204 16.71856 1.000 16.84596 111 GLY A N 1
ATOM 626 C CA . GLY A 1 87 ? 5.66069 21.48437 16.13296 1.000 16.63037 111 GLY A CA 1
ATOM 627 C C . GLY A 1 87 ? 7.14313 21.71094 15.97362 1.000 17.31104 111 GLY A C 1
ATOM 628 O O . GLY A 1 87 ? 7.90618 20.73851 15.90588 1.000 23.70565 111 GLY A O 1
ATOM 629 N N . GLU A 1 88 ? 7.56843 22.95938 15.85916 1.000 15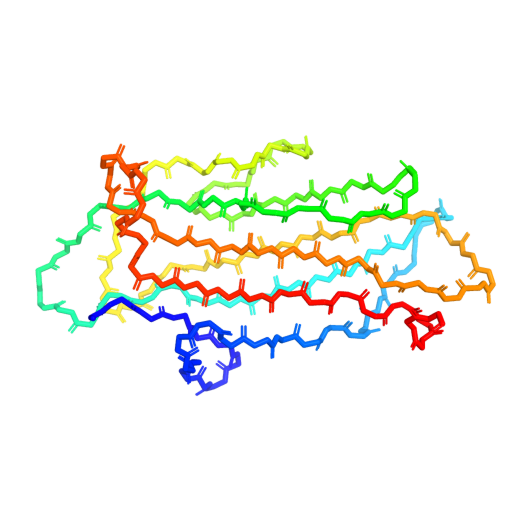.89734 112 GLU A N 1
ATOM 630 C CA . GLU A 1 88 ? 8.99559 23.20450 15.71966 1.000 16.88436 112 GLU A CA 1
ATOM 631 C C . GLU A 1 88 ? 9.72071 23.06963 17.05095 1.000 21.58369 112 GLU A C 1
ATOM 632 O O . GLU A 1 88 ? 10.90191 22.71880 17.07304 1.000 25.33233 112 GLU A O 1
ATOM 638 N N . GLY A 1 89 ? 9.03716 23.34363 18.14737 1.000 17.67602 113 GLY A N 1
ATOM 639 C CA . GLY A 1 89 ? 9.56584 23.03335 19.45529 1.000 17.82340 113 GLY A CA 1
ATOM 640 C C . GLY A 1 89 ? 10.14554 24.24937 20.15890 1.000 17.51300 113 GLY A C 1
ATOM 641 O O . GLY A 1 89 ? 10.43386 25.29747 19.55849 1.000 19.19663 113 GLY A O 1
ATOM 642 N N . GLU A 1 90 ? 10.33556 24.09535 21.45787 1.000 13.82156 114 GLU A N 1
ATOM 643 C CA . GLU A 1 90 ? 10.90703 25.11970 22.28334 1.000 12.43110 114 GLU A CA 1
ATOM 644 C C . GLU A 1 90 ? 12.17557 24.57774 22.94223 1.000 11.60072 114 GLU A C 1
ATOM 645 O O . GLU A 1 90 ? 12.12065 23.53397 23.61835 1.000 11.77135 114 GLU A O 1
ATOM 651 N N . PRO A 1 91 ? 13.30243 25.25125 22.80933 1.000 10.09678 115 PRO A N 1
ATOM 652 C CA . PRO A 1 91 ? 14.51463 24.77182 23.49650 1.000 10.65702 115 PRO A CA 1
ATOM 653 C C . PRO A 1 91 ? 14.32566 24.69522 25.00146 1.000 9.75717 115 PRO A C 1
ATOM 654 O O . PRO A 1 91 ? 13.65317 25.52200 25.62385 1.000 10.17139 115 PRO A O 1
ATOM 658 N N . LEU A 1 92 ? 14.96430 23.70127 25.58840 1.000 9.81444 116 LEU A N 1
ATOM 659 C CA . LEU A 1 92 ? 14.94875 23.43041 27.00757 1.000 8.93522 116 LEU A CA 1
ATOM 660 C C . LEU A 1 92 ? 16.38013 23.16965 27.43061 1.000 10.19695 116 LEU A C 1
ATOM 661 O O . LEU A 1 92 ? 17.07088 22.34852 26.81978 1.000 10.67816 116 LEU A O 1
ATOM 666 N N . SER A 1 93 ? 16.83984 23.84527 28.47106 1.000 8.83926 117 SER A N 1
ATOM 667 C CA . SER A 1 93 ? 18.14838 23.51096 29.00493 1.000 9.84671 117 SER A CA 1
ATOM 668 C C . SER A 1 93 ? 18.12969 23.55321 30.52265 1.000 9.65051 117 SER A C 1
ATOM 669 O O . SER A 1 93 ? 17.34831 24.28340 31.14560 1.000 9.54442 117 SER A O 1
ATOM 672 N N . LEU A 1 94 ? 19.02035 22.77091 31.11703 1.000 9.38105 118 LEU A N 1
ATOM 673 C CA . LEU A 1 94 ? 19.20662 22.77816 32.56048 1.000 9.01469 118 LEU A CA 1
ATOM 674 C C . LEU A 1 94 ? 20.69521 22.72904 32.83290 1.000 9.63327 118 LEU A C 1
ATOM 675 O O . LEU A 1 94 ? 21.36754 21.78517 32.39898 1.000 10.99373 118 LEU A O 1
ATOM 680 N N . ARG A 1 95 ? 21.20966 23.73116 33.51694 1.000 10.68178 119 ARG A N 1
ATOM 681 C CA . ARG A 1 95 ? 22.61460 23.79966 33.84709 1.000 10.61913 119 ARG A CA 1
ATOM 682 C C . ARG A 1 95 ? 22.76536 23.51868 35.33329 1.000 11.75513 119 ARG A C 1
ATOM 683 O O . ARG A 1 95 ? 22.02921 24.07715 36.16317 1.000 13.68495 119 ARG A O 1
ATOM 691 N N . TYR A 1 96 ? 23.73412 22.69311 35.68391 1.000 11.22604 120 TYR A N 1
ATOM 692 C CA . TYR A 1 96 ? 24.00101 22.31388 37.06390 1.000 10.81134 120 TYR A CA 1
ATOM 693 C C . TYR A 1 96 ? 25.43553 22.71493 37.33748 1.000 11.70574 120 TYR A C 1
ATOM 694 O O . TYR A 1 96 ? 26.34632 22.29585 36.60936 1.000 12.79975 120 TYR A O 1
ATOM 703 N N . THR A 1 97 ? 25.65104 23.53185 38.37084 1.000 12.17579 121 THR A N 1
ATOM 704 C CA . THR A 1 97 ? 26.97233 24.05887 38.67445 1.000 13.75311 121 THR A CA 1
ATOM 705 C C . THR A 1 97 ? 27.29853 23.72518 40.12037 1.000 15.95906 121 THR A C 1
ATOM 706 O O . THR A 1 97 ? 26.41059 23.70229 40.97419 1.000 14.18046 121 THR A O 1
ATOM 710 N N . PHE A 1 98 ? 28.56050 23.43061 40.39582 1.000 16.05120 122 PHE A N 1
ATOM 711 C CA . PHE A 1 98 ? 28.92721 22.91613 41.71154 1.000 15.94925 122 PHE A CA 1
ATOM 712 C C . PHE A 1 98 ? 30.44139 22.94719 41.83033 1.000 17.62083 122 PHE A C 1
ATOM 713 O O . PHE A 1 98 ? 31.13872 23.12961 40.83358 1.000 18.48101 122 PHE A O 1
ATOM 721 N N . PRO A 1 99 ? 30.96746 22.79563 43.04728 1.000 21.28064 123 PRO A N 1
ATOM 722 C CA . PRO A 1 99 ? 32.42068 22.90492 43.23472 1.000 22.09458 123 PRO A CA 1
ATOM 723 C C . PRO A 1 99 ? 33.18450 21.76117 42.58180 1.000 17.75979 123 PRO A C 1
ATOM 724 O O . PRO A 1 99 ? 32.74655 20.61003 42.57910 1.000 19.80662 123 PRO A O 1
ATOM 728 N N . VAL A 1 100 ? 34.36261 22.10023 42.04747 1.000 25.58564 124 VAL A N 1
ATOM 729 C CA . VAL A 1 100 ? 35.31999 21.07560 41.66159 1.000 27.23173 124 VAL A CA 1
ATOM 730 C C . VAL A 1 100 ? 35.60821 20.18892 42.86556 1.000 28.19715 124 VAL A C 1
ATOM 731 O O . VAL A 1 100 ? 35.75724 20.66931 43.99936 1.000 27.28613 124 VAL A O 1
ATOM 735 N N . SER A 1 101 ? 35.66090 18.88142 42.62542 1.000 26.49201 125 SER A N 1
ATOM 736 C CA . SER A 1 101 ? 35.99205 17.90476 43.65293 1.000 27.13869 125 SER A CA 1
ATOM 737 C C . SER A 1 101 ? 36.75027 16.75979 42.99951 1.000 30.32648 125 SER A C 1
ATOM 738 O O . SER A 1 101 ? 36.58591 16.49452 41.80877 1.000 30.28832 125 SER A O 1
ATOM 741 N N . ASN A 1 102 ? 37.60268 16.09067 43.77908 1.000 29.52983 126 ASN A N 1
ATOM 742 C CA . ASN A 1 102 ? 38.23503 14.88367 43.26107 1.000 29.01367 126 ASN A CA 1
ATOM 743 C C . ASN A 1 102 ? 37.31769 13.67491 43.31088 1.000 32.29098 126 ASN A C 1
ATOM 744 O O . ASN A 1 102 ? 37.61183 12.65996 42.67684 1.000 35.01684 126 ASN A O 1
ATOM 749 N N . GLU A 1 103 ? 36.21437 13.77389 44.03181 1.000 26.09191 127 GLU A N 1
ATOM 750 C CA . GLU A 1 103 ? 35.24861 12.70773 44.21035 1.000 26.19384 127 GLU A CA 1
ATOM 751 C C . GLU A 1 103 ? 34.06122 12.95438 43.28591 1.000 21.27445 127 GLU A C 1
ATOM 752 O O . GLU A 1 103 ? 33.68458 14.10155 43.03790 1.000 24.16725 127 GLU A O 1
ATOM 758 N N . GLY A 1 104 ? 33.46466 11.86913 42.80090 1.000 24.14295 128 GLY A N 1
ATOM 759 C CA . GLY A 1 104 ? 32.29605 11.97333 41.95040 1.000 19.72720 128 GLY A CA 1
ATOM 760 C C . GLY A 1 104 ? 31.00166 12.02964 42.73486 1.000 22.27163 128 GLY A C 1
ATOM 761 O O . GLY A 1 104 ? 30.93254 11.72566 43.92060 1.000 20.71684 128 GLY A O 1
ATOM 762 N N . HIS A 1 105 ? 29.94112 12.44103 42.04949 1.000 20.24301 129 HIS A N 1
ATOM 763 C CA . HIS A 1 105 ? 28.60573 12.42973 42.62653 1.000 18.75488 129 HIS A CA 1
ATOM 764 C C . HIS A 1 105 ? 27.61872 12.53668 41.48306 1.000 16.94630 129 HIS A C 1
ATOM 765 O O . HIS A 1 105 ? 27.98770 12.83933 40.34316 1.000 16.52599 129 HIS A O 1
ATOM 772 N N . THR A 1 106 ? 26.36100 12.26301 41.79046 1.000 15.87172 130 THR A N 1
ATOM 773 C CA . THR A 1 106 ? 25.28996 12.41159 40.81142 1.000 16.67587 130 THR A CA 1
ATOM 774 C C . THR A 1 106 ? 24.32368 13.48828 41.28740 1.000 17.01902 130 THR A C 1
ATOM 775 O O . THR A 1 106 ? 23.77408 13.39348 42.39270 1.000 20.17006 130 THR A O 1
ATOM 779 N N . GLY A 1 107 ? 24.14853 14.53466 40.48323 1.000 13.55796 131 GLY A N 1
ATOM 780 C CA . GLY A 1 107 ? 23.00144 15.44144 40.63834 1.000 14.48473 131 GLY A CA 1
ATOM 781 C C . GLY A 1 107 ? 21.84722 14.84956 39.84595 1.000 12.31860 131 GLY A C 1
ATOM 782 O O . GLY A 1 107 ? 22.05340 14.28246 38.77857 1.000 17.37770 131 GLY A O 1
ATOM 783 N N . ALA A 1 108 ? 20.65038 14.90486 40.37769 1.000 11.65708 132 ALA A N 1
ATOM 784 C CA . ALA A 1 108 ? 19.50707 14.28162 39.72138 1.000 12.46109 132 ALA A CA 1
ATOM 785 C C . ALA A 1 108 ? 18.32161 15.23358 39.76005 1.000 12.15451 132 ALA A C 1
ATOM 786 O O . ALA A 1 108 ? 18.02191 15.82749 40.81167 1.000 12.35173 132 ALA A O 1
ATOM 788 N N . PHE A 1 109 ? 17.65359 15.38428 38.61553 1.000 10.09302 133 PHE A N 1
ATOM 789 C CA . PHE A 1 109 ? 16.53511 16.29190 38.48576 1.000 10.27601 133 PHE A CA 1
ATOM 790 C C . PHE A 1 109 ? 15.44406 15.61039 37.69261 1.000 11.19003 133 PHE A C 1
ATOM 791 O O . PHE A 1 109 ? 15.71573 14.72749 36.86544 1.000 12.59683 133 PHE A O 1
ATOM 799 N N . THR A 1 110 ? 14.21731 16.04414 37.90776 1.000 10.04896 134 THR A N 1
ATOM 800 C CA . THR A 1 110 ? 13.11548 15.66927 37.02810 1.000 10.39003 134 THR A CA 1
ATOM 801 C C . THR A 1 110 ? 12.51642 16.95007 36.49401 1.000 10.11988 134 THR A C 1
ATOM 802 O O . THR A 1 110 ? 12.30479 17.89619 37.25490 1.000 10.90756 134 THR A O 1
ATOM 806 N N . PHE A 1 111 ? 12.26627 16.98948 35.19371 1.000 9.63165 135 PHE A N 1
ATOM 807 C CA . PHE A 1 111 ? 11.59067 18.10180 34.54268 1.000 9.92797 135 PHE A CA 1
ATOM 808 C C . PHE A 1 111 ? 10.28859 17.56406 33.97934 1.000 8.72178 135 PHE A C 1
ATOM 809 O O . PHE A 1 111 ? 10.29189 16.53910 33.26218 1.000 10.48908 135 PHE A O 1
ATOM 817 N N . SER A 1 112 ? 9.19444 18.27652 34.21376 1.000 9.21414 136 SER A N 1
ATOM 818 C CA . SER A 1 112 ? 7.94479 17.96087 33.53390 1.000 10.57944 136 SER A CA 1
ATOM 819 C C . SER A 1 112 ? 7.32227 19.20216 32.93853 1.000 11.03900 136 SER A C 1
ATOM 820 O O . SER A 1 112 ? 7.40684 20.30172 33.48379 1.000 11.26633 136 SER A O 1
ATOM 823 N N . CYS A 1 113 ? 6.62587 18.97117 31.84735 1.000 12.55968 137 CYS A N 1
ATOM 824 C CA A CYS A 1 113 ? 5.78728 19.97986 31.22184 0.457 14.55392 137 CYS A CA 1
ATOM 825 C CA B CYS A 1 113 ? 5.79207 19.96238 31.18760 0.543 14.57343 137 CYS A CA 1
ATOM 826 C C . CYS A 1 113 ? 4.35794 19.77120 31.68116 1.000 15.64462 137 CYS A C 1
ATOM 827 O O . CYS A 1 113 ? 3.85144 18.64674 31.66054 1.000 18.71702 137 CYS A O 1
ATOM 832 N N . PHE A 1 114 ? 3.71956 20.84566 32.11219 1.000 14.18621 138 PHE A N 1
ATOM 833 C CA . PHE A 1 114 ? 2.33910 20.76946 32.54784 1.000 15.76999 138 PHE A CA 1
ATOM 834 C C . PHE A 1 114 ? 1.49492 21.69236 31.68327 1.000 19.50984 138 PHE A C 1
ATOM 835 O O . PHE A 1 114 ? 1.98685 22.72922 31.20748 1.000 17.07392 138 PHE A O 1
ATOM 843 N N . PRO A 1 115 ? 0.21705 21.37186 31.48855 1.000 21.15383 139 PRO A N 1
ATOM 844 C CA . PRO A 1 115 ? -0.69628 22.36944 30.93806 1.000 21.79520 139 PRO A CA 1
ATOM 845 C C . PRO A 1 115 ? -0.66545 23.59263 31.82672 1.000 23.65612 139 PRO A C 1
ATOM 846 O O . PRO A 1 115 ? -0.38957 23.51556 33.02905 1.000 25.84196 139 PRO A O 1
ATOM 850 N N . GLU A 1 116 ? -0.93188 24.73561 31.20786 1.000 25.54097 140 GLU A N 1
ATOM 851 C CA . GLU A 1 116 ? -0.92151 26.02495 31.87383 1.000 29.49621 140 GLU A CA 1
ATOM 852 C C . GLU A 1 116 ? -1.45854 25.98783 33.30354 1.000 37.00400 140 GLU A C 1
ATOM 853 O O . GLU A 1 116 ? -0.93624 26.67796 34.18899 1.000 36.99658 140 GLU A O 1
ATOM 859 N N . SER A 1 117 ? -2.50285 25.18172 33.52481 1.000 37.84994 141 SER A N 1
ATOM 860 C CA . SER A 1 117 ? -3.02213 24.94669 34.86981 1.000 41.84803 141 SER A CA 1
ATOM 861 C C . SER A 1 117 ? -1.91460 24.65760 35.88665 1.000 49.33804 141 SER A C 1
ATOM 862 O O . SER A 1 117 ? -1.86151 25.28191 36.95254 1.000 48.66528 141 SER A O 1
ATOM 865 N N . GLY A 1 118 ? -1.02319 23.71615 35.58171 1.000 44.11060 142 GLY A N 1
ATOM 866 C CA . GLY A 1 118 ? -0.08582 23.25244 36.58852 1.000 44.31669 142 GLY A CA 1
ATOM 867 C C . GLY A 1 118 ? -0.68807 22.28396 37.58069 1.000 45.47597 142 GLY A C 1
ATOM 868 O O . GLY A 1 118 ? -0.09666 22.03652 38.63805 1.000 46.98887 142 GLY A O 1
ATOM 869 N N . ALA A 1 119 ? -1.84762 21.71513 37.25639 1.000 46.99245 143 ALA A N 1
ATOM 870 C CA . ALA A 1 119 ? -2.57397 20.88247 38.20609 1.000 49.22794 143 ALA A CA 1
ATOM 871 C C . ALA A 1 119 ? -1.80835 19.59147 38.49199 1.000 45.77525 143 ALA A C 1
ATOM 872 O O . ALA A 1 119 ? -1.19477 19.01347 37.58676 1.000 42.77683 143 ALA A O 1
ATOM 874 N N . PRO A 1 120 ? -1.83164 19.11201 39.73492 1.000 46.00821 144 PRO A N 1
ATOM 875 C CA . PRO A 1 120 ? -1.12342 17.86699 40.06637 1.000 46.36857 144 PRO A CA 1
ATOM 876 C C . PRO A 1 120 ? -1.64013 16.69310 39.24431 1.000 41.31581 144 PRO A C 1
ATOM 877 O O . PRO A 1 120 ? -2.84842 16.49692 39.09764 1.000 40.75786 144 PRO A O 1
ATOM 881 N N . GLY A 1 121 ? -0.70697 15.92111 38.68846 1.000 36.18965 145 GLY A N 1
ATOM 882 C CA . GLY A 1 121 ? -1.04886 14.75341 37.90988 1.000 34.43205 145 GLY A CA 1
ATOM 883 C C . GLY A 1 121 ? -1.34192 15.00375 36.44678 1.000 33.57556 145 GLY A C 1
ATOM 884 O O . GLY A 1 121 ? -1.66760 14.05179 35.72749 1.000 38.21277 145 GLY A O 1
ATOM 885 N N . THR A 1 122 ? -1.23094 16.24386 35.97188 1.000 32.67764 146 THR A N 1
ATOM 886 C CA . THR A 1 122 ? -1.53573 16.56272 34.58620 1.000 30.69041 146 THR A CA 1
ATOM 887 C C . THR A 1 122 ? -0.29942 16.60479 33.67898 1.000 24.27158 146 THR A C 1
ATOM 888 O O . THR A 1 122 ? -0.41891 17.03926 32.53377 1.000 23.56102 146 THR A O 1
ATOM 892 N N . GLU A 1 123 ? 0.86475 16.14936 34.15506 1.000 21.04286 147 GLU A N 1
ATOM 893 C CA . GLU A 1 123 ? 2.09279 16.17291 33.35645 1.000 19.32207 147 GLU A CA 1
ATOM 894 C C . GLU A 1 123 ? 1.86578 15.70471 31.92153 1.000 18.62228 147 GLU A C 1
ATOM 895 O O . GLU A 1 123 ? 1.31917 14.62615 31.68319 1.000 20.30522 147 GLU A O 1
ATOM 901 N N . LEU A 1 124 ? 2.32591 16.50823 30.95707 1.000 16.31567 148 LEU A N 1
ATOM 902 C CA . LEU A 1 124 ? 2.24905 16.13598 29.55276 1.000 14.94587 148 LEU A CA 1
ATOM 903 C C . LEU A 1 124 ? 3.47375 15.37844 29.07147 1.000 15.71505 148 LEU A C 1
ATOM 904 O O . LEU A 1 124 ? 3.38430 14.60371 28.11050 1.000 19.25995 148 LEU A O 1
ATOM 909 N N . ALA A 1 125 ? 4.62960 15.61075 29.69721 1.000 15.10647 149 ALA A N 1
ATOM 910 C CA . ALA A 1 125 ? 5.87682 14.96830 29.33553 1.000 13.13428 149 ALA A CA 1
ATOM 911 C C . ALA A 1 125 ? 6.84805 15.16438 30.48135 1.000 12.75918 149 ALA A C 1
ATOM 912 O O . ALA A 1 125 ? 6.82897 16.20556 31.12926 1.000 13.43385 149 ALA A O 1
ATOM 914 N N . THR A 1 126 ? 7.67728 14.16135 30.71956 1.000 11.26455 150 THR A N 1
ATOM 915 C CA . THR A 1 126 ? 8.61417 14.17852 31.83042 1.000 10.51967 150 THR A CA 1
ATOM 916 C C . THR A 1 126 ? 9.92104 13.56696 31.37771 1.000 10.86046 150 THR A C 1
ATOM 917 O O . THR A 1 126 ? 9.93206 12.56052 30.64923 1.000 11.40526 150 THR A O 1
ATOM 921 N N . VAL A 1 127 ? 11.02109 14.15789 31.83660 1.000 10.26410 151 VAL A N 1
ATOM 922 C CA . VAL A 1 127 ? 12.34158 13.58706 31.64812 1.000 10.29925 151 VAL A CA 1
ATOM 923 C C . VAL A 1 127 ? 13.07387 13.65768 32.97663 1.000 10.24247 151 VAL A C 1
ATOM 924 O O . VAL A 1 127 ? 12.94740 14.63875 33.72838 1.000 10.74936 151 VAL A O 1
ATOM 928 N N . ASN A 1 128 ? 13.80168 12.59727 33.26981 1.000 10.81567 152 ASN A N 1
ATOM 929 C CA . ASN A 1 128 ? 14.67590 12.52984 34.43303 1.000 11.91897 152 ASN A CA 1
ATOM 930 C C . ASN A 1 128 ? 16.10533 12.71285 33.95477 1.000 11.38898 152 ASN A C 1
ATOM 931 O O . ASN A 1 128 ? 16.52719 12.06131 32.99328 1.000 14.19418 152 ASN A O 1
ATOM 936 N N . ILE A 1 129 ? 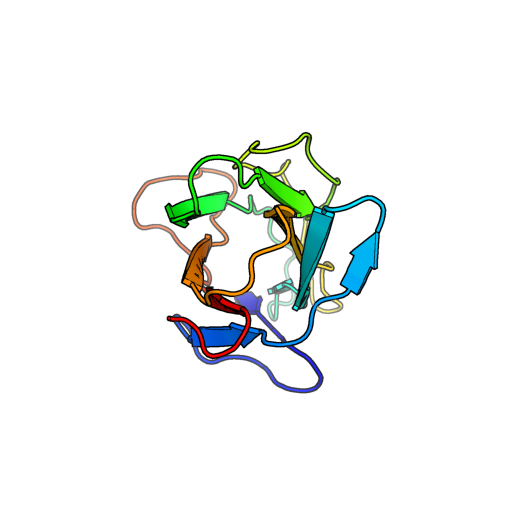16.84227 13.61163 34.58987 1.000 11.21414 153 ILE A N 1
ATOM 937 C CA . ILE A 1 129 ? 18.16603 14.00963 34.15146 1.000 10.94324 153 ILE A CA 1
ATOM 938 C C . ILE A 1 129 ? 19.13207 13.68011 35.28040 1.000 11.57048 153 ILE A C 1
ATOM 939 O O . ILE A 1 129 ? 18.96175 14.16836 36.41280 1.000 13.03182 153 ILE A O 1
ATOM 944 N N . ASN A 1 130 ? 20.15286 12.88109 34.98990 1.000 12.81233 154 ASN A N 1
ATOM 945 C CA . ASN A 1 130 ? 21.20254 12.57202 35.95924 1.000 13.00530 154 ASN A CA 1
ATOM 946 C C . ASN A 1 130 ? 22.50707 13.17181 35.47716 1.000 13.02834 154 ASN A C 1
ATOM 947 O O . ASN A 1 130 ? 22.96337 12.86163 34.36566 1.000 15.26898 154 ASN A O 1
ATOM 952 N N . PHE A 1 131 ? 23.07836 14.05708 36.25844 1.000 12.76699 155 PHE A N 1
ATOM 953 C CA . PHE A 1 131 ? 24.39386 14.60809 35.99403 1.000 12.07245 155 PHE A CA 1
ATOM 954 C C . PHE A 1 131 ? 25.38485 13.75182 36.75983 1.000 12.71736 155 PHE A C 1
ATOM 955 O O . PHE A 1 131 ? 25.52528 13.89163 37.97482 1.000 13.22609 155 PHE A O 1
ATOM 963 N N . LYS A 1 132 ? 26.05756 12.85210 36.05992 1.000 12.48425 156 LYS A N 1
ATOM 964 C CA . LYS A 1 132 ? 27.01377 11.92709 36.67346 1.000 14.42532 156 LYS A CA 1
ATOM 965 C C . LYS A 1 132 ? 28.40547 12.53178 36.52912 1.000 16.64859 156 LYS A C 1
ATOM 966 O O . LYS A 1 132 ? 29.05972 12.39489 35.48501 1.000 18.06565 156 LYS A O 1
ATOM 972 N N . TYR A 1 133 ? 28.84583 13.21683 37.57533 1.000 15.75519 157 TYR A N 1
ATOM 973 C CA . TYR A 1 133 ? 30.13488 13.89126 37.60669 1.000 16.06973 157 TYR A CA 1
ATOM 974 C C . TYR A 1 133 ? 31.22031 12.90961 38.04622 1.000 18.73972 157 TYR A C 1
ATOM 975 O O . TYR A 1 133 ? 31.11409 12.29699 39.11621 1.000 19.08326 157 TYR A O 1
ATOM 984 N N . LYS A 1 134 ? 32.26100 12.77036 37.22407 1.000 19.32350 158 LYS A N 1
ATOM 985 C CA . LYS A 1 134 ? 33.43307 11.93786 37.54522 1.000 19.37785 158 LYS A CA 1
ATOM 986 C C . LYS A 1 134 ? 33.02371 10.55049 38.02939 1.000 21.63893 158 LYS A C 1
ATOM 987 O O . LYS A 1 134 ? 33.47243 10.06470 39.07511 1.000 23.82078 158 LYS A O 1
ATOM 993 N N . GLY A 1 135 ? 32.15031 9.91239 37.26496 1.000 22.48274 159 GLY A N 1
ATOM 994 C CA . GLY A 1 135 ? 31.69970 8.57163 37.53570 1.000 25.89233 159 GLY A CA 1
ATOM 995 C C . GLY A 1 135 ? 30.38279 8.48977 38.27155 1.000 24.51602 159 GLY A C 1
ATOM 996 O O . GLY A 1 135 ? 29.75850 7.42694 38.27337 1.000 29.04454 159 GLY A O 1
ATOM 997 N N . GLY A 1 136 ? 29.94152 9.58383 38.89097 1.000 23.31712 160 GLY A N 1
ATOM 998 C CA . GLY A 1 136 ? 28.67241 9.59781 39.57761 1.000 21.42422 160 GLY A CA 1
ATOM 999 C C . GLY A 1 136 ? 28.74159 9.19609 41.02652 1.000 23.42768 160 GLY A C 1
ATOM 1000 O O . GLY A 1 136 ? 27.70424 9.20781 41.70025 1.000 25.17312 160 GLY A O 1
ATOM 1001 N N . GLY A 1 137 ? 29.92791 8.86021 41.52753 1.000 25.59965 161 G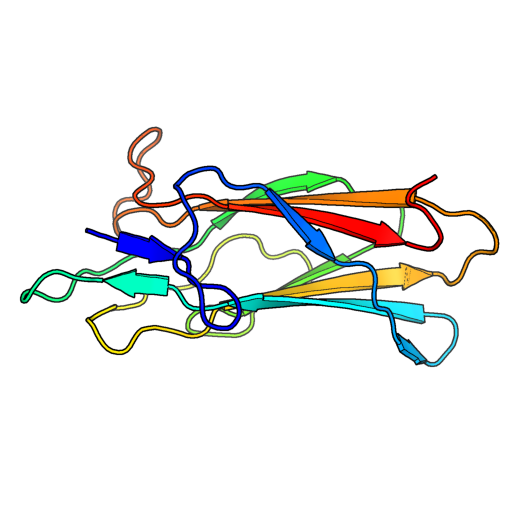LY A N 1
ATOM 1002 C CA . GLY A 1 137 ? 30.11066 8.54607 42.93443 1.000 30.41331 161 GLY A CA 1
ATOM 1003 C C . GLY A 1 137 ? 30.07239 7.05820 43.21451 1.000 40.10923 161 GLY A C 1
ATOM 1004 O O . GLY A 1 137 ? 29.23912 6.34000 42.66337 1.000 41.47901 161 GLY A O 1
#

Secondary structure (DSSP, 8-state):
-EEEEETTEEPPTTEEEEE---EEETTEEEEEEEEEEEE-SSS-EEEEEEEEEEE--TT-EEEEEESEEPPTT--BPPPEEE-SS-EEEEEEEEEE--SS-EEEEEEEEEEETT--TT--SEEEEEEEEETT--

Nearest PDB structures (foldseek):
  6kjk-assembly1_A  TM=1.008E+00  e=3.263E-28  Porphyromonas gingivalis ATCC 33277
  3m86-assembly1_A  TM=3.735E-01  e=1.303E-01  Entamoeba histolytica HM-1:IMSS
  4lzk-assembly1_C  TM=3.477E-01  e=2.574E-01  Burkholderia cenocepacia J2315
  7ufw-assembly1_A  TM=2.823E-01  e=8.152E-01  Plasmodium falciparum
  7ufw-assembly2_B  TM=3.988E-01  e=1.377E+00  Plasmodium falciparum

B-factor: mean 20.19, std 10.03, range [8.58, 69.98]

Foldseek 3Di:
DKFKAADNDTDDFQAEAEWEDWDDDPQKIKTKGKIWIEDADPDKFKKKKFWPDKDDDDPKWKWKQWVHIDDINDTIGDIDTHYHVTTMIMMMMMDGDDPDKAKIKIKMFIAGPVPDPPRTPGMYIYIYTYPNHD

Sequence (134 aa):
QVVIKVGDAILENNATVDITAFTTEDGTEEMKFKGMMVINQSATPINVIGKITKQEMIGDGHFALCFGQCMLPNVSVSPVVEVVGGEGEPLSLRYTFPVSNEGHTGAFTFSCCFPESGAPGTELATVNINFKYKGGG